Protein AF-A0A377BWA3-F1 (afdb_monomer)

Solvent-accessible surface area (backbone atoms only — not comparable to full-atom values): 2882 Å² total; per-residue (Å²): 139,53,66,68,59,51,50,50,52,53,54,49,52,55,48,52,55,48,37,48,74,76,34,53,67,61,39,52,51,53,53,52,49,54,51,50,54,56,51,48,72,69,38,78,70,65,83,74,115

Radius of gyration: 15.44 Å; Cα contacts (8 Å, |Δi|>4): 8; chains: 1; bounding box: 29×30×34 Å

Secondary structure (DSSP, 8-state):
--HHHHHHHHHHHHHHHHHHHH-HHHHHHHHHHHHHHHHHHH-TTSS--

Sequence (49 aa):
MFTDTINKCAANAARIARLSANNPLGFWVSSAMAGAYVGLWDHPDFLAR

Structure (mmCIF, N/CA/C/O backbone):
data_AF-A0A377BWA3-F1
#
_entry.id   AF-A0A377BWA3-F1
#
loop_
_atom_site.group_PDB
_atom_site.id
_atom_site.type_symbol
_atom_site.label_atom_id
_atom_site.label_alt_id
_atom_site.label_comp_id
_atom_site.label_asym_id
_atom_site.label_entity_id
_atom_site.label_seq_id
_atom_site.pdbx_PDB_ins_code
_atom_site.Cartn_x
_atom_site.Cartn_y
_atom_site.Cartn_z
_atom_site.occupancy
_atom_site.B_iso_or_equiv
_atom_site.auth_seq_id
_atom_site.auth_comp_id
_atom_site.auth_asym_id
_atom_site.auth_atom_id
_atom_site.pdbx_PDB_model_num
ATOM 1 N N . MET A 1 1 ? -14.151 18.455 5.776 1.00 59.94 1 MET A N 1
ATOM 2 C CA . MET A 1 1 ? -14.370 17.337 4.833 1.00 59.94 1 MET A CA 1
ATOM 3 C C . MET A 1 1 ? -13.067 16.549 4.674 1.00 59.94 1 MET A C 1
ATOM 5 O O . MET A 1 1 ? -12.370 16.687 3.683 1.00 59.94 1 MET A O 1
ATOM 9 N N . PHE A 1 2 ? -12.697 15.787 5.708 1.00 71.56 2 PHE A N 1
ATOM 10 C CA . PHE A 1 2 ? -11.514 14.903 5.717 1.00 71.56 2 PHE A CA 1
ATOM 11 C C . PHE A 1 2 ? -11.912 13.45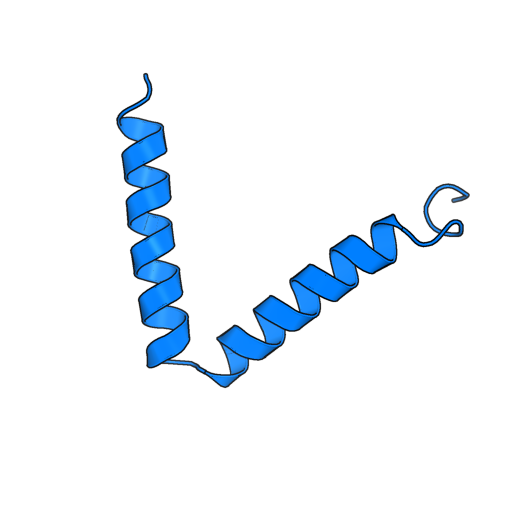2 5.982 1.00 71.56 2 PHE A C 1
ATOM 13 O O . PHE A 1 2 ? -11.268 12.545 5.472 1.00 71.56 2 PHE A O 1
ATOM 20 N N . THR A 1 3 ? -13.008 13.241 6.720 1.00 85.44 3 THR A N 1
ATOM 21 C CA . THR A 1 3 ? -13.580 11.915 6.984 1.00 85.44 3 THR A CA 1
ATOM 22 C C . THR A 1 3 ? -13.894 11.157 5.693 1.00 85.44 3 THR A C 1
ATOM 24 O O . THR A 1 3 ? -13.488 10.011 5.551 1.00 85.44 3 THR A O 1
ATOM 27 N N . ASP A 1 4 ? -14.477 11.809 4.683 1.00 87.12 4 ASP A N 1
ATOM 28 C CA . ASP A 1 4 ? -14.777 11.173 3.393 1.00 87.12 4 ASP A CA 1
ATOM 29 C C . ASP A 1 4 ? -13.507 10.728 2.656 1.00 87.12 4 ASP A C 1
ATOM 31 O O . ASP A 1 4 ? -13.453 9.638 2.086 1.00 87.12 4 ASP A O 1
ATOM 35 N N . THR A 1 5 ? -12.456 11.550 2.701 1.00 92.56 5 THR A N 1
ATOM 36 C CA . THR A 1 5 ? -11.147 11.234 2.114 1.00 92.56 5 THR A CA 1
ATOM 37 C C . THR A 1 5 ? -10.456 10.106 2.881 1.00 92.56 5 THR A C 1
ATOM 39 O O . THR A 1 5 ? -9.942 9.175 2.266 1.00 92.56 5 THR A O 1
ATOM 42 N N . ILE A 1 6 ? -10.505 10.130 4.216 1.00 92.88 6 ILE A N 1
ATOM 43 C CA . ILE A 1 6 ? -9.972 9.070 5.084 1.00 92.88 6 ILE A CA 1
ATOM 44 C C . ILE A 1 6 ? -10.699 7.748 4.821 1.00 92.88 6 ILE A C 1
ATOM 46 O O . ILE A 1 6 ? -10.047 6.720 4.650 1.00 92.88 6 ILE A O 1
ATOM 50 N N . ASN A 1 7 ? -12.027 7.768 4.694 1.00 92.81 7 ASN A N 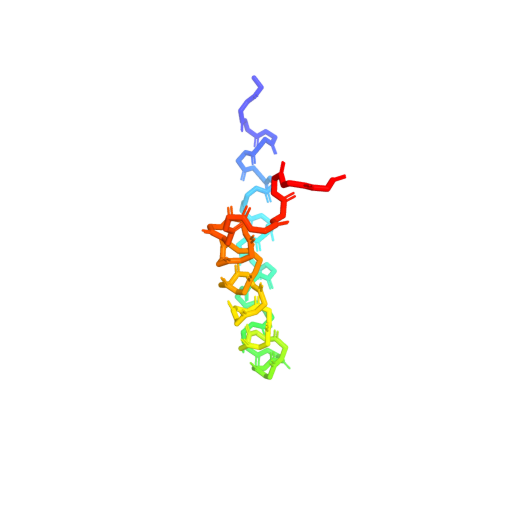1
ATOM 51 C CA . ASN A 1 7 ? -12.827 6.583 4.390 1.00 92.81 7 ASN A CA 1
ATOM 52 C C . ASN A 1 7 ? -12.480 5.999 3.015 1.00 92.81 7 ASN A C 1
ATOM 54 O O . ASN A 1 7 ? -12.377 4.780 2.872 1.00 92.81 7 ASN A O 1
ATOM 58 N N . LYS A 1 8 ? -12.218 6.844 2.010 1.00 92.88 8 LYS A N 1
ATOM 59 C CA . LYS A 1 8 ? -11.730 6.392 0.696 1.00 92.88 8 LYS A CA 1
ATOM 60 C C . LYS A 1 8 ? -10.346 5.745 0.787 1.00 92.88 8 LYS A C 1
ATOM 62 O O . LYS A 1 8 ? -10.133 4.692 0.185 1.00 92.88 8 LYS A O 1
ATOM 67 N N . CYS A 1 9 ? -9.425 6.325 1.556 1.00 92.69 9 CYS A N 1
ATOM 68 C CA . CYS A 1 9 ? -8.103 5.740 1.785 1.00 92.69 9 CYS A CA 1
ATOM 69 C C . CYS A 1 9 ? -8.199 4.391 2.508 1.00 92.69 9 CYS A C 1
ATOM 71 O O . CYS A 1 9 ? -7.574 3.424 2.075 1.00 92.69 9 CYS A O 1
ATOM 73 N N . ALA A 1 10 ? -9.032 4.295 3.546 1.00 92.12 10 ALA A N 1
ATOM 74 C CA . ALA A 1 10 ? -9.272 3.055 4.280 1.00 92.12 10 ALA A CA 1
ATOM 75 C C . ALA A 1 10 ? -9.881 1.963 3.382 1.00 92.12 10 ALA A C 1
ATOM 77 O O . ALA A 1 10 ? -9.416 0.821 3.382 1.00 92.12 10 ALA A O 1
ATOM 78 N N . ALA A 1 11 ? -10.862 2.318 2.546 1.00 95.06 11 ALA A N 1
ATOM 79 C CA . ALA A 1 11 ? -11.455 1.399 1.577 1.00 95.06 11 ALA A CA 1
ATOM 80 C C . ALA A 1 11 ? -10.429 0.904 0.541 1.00 95.06 11 ALA A C 1
ATO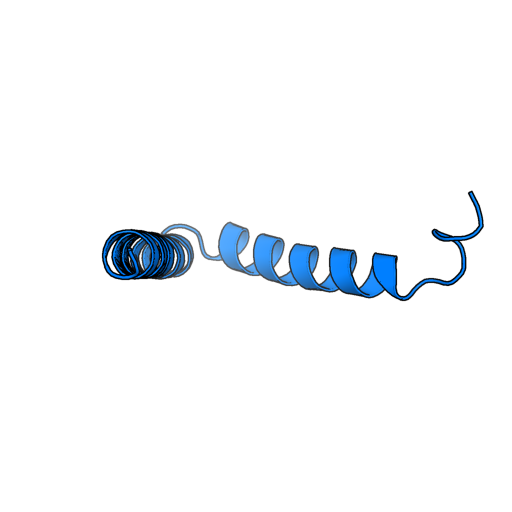M 82 O O . ALA A 1 11 ? -10.387 -0.286 0.218 1.00 95.06 11 ALA A O 1
ATOM 83 N N . ASN A 1 12 ? -9.559 1.788 0.046 1.00 93.88 12 ASN A N 1
ATOM 84 C CA . ASN A 1 12 ? -8.498 1.405 -0.882 1.00 93.88 12 ASN A CA 1
ATOM 85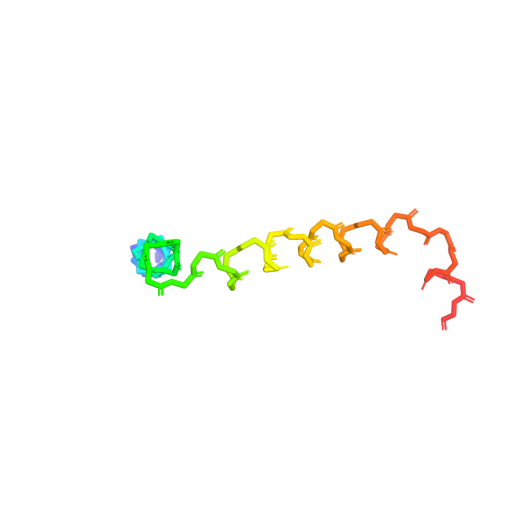 C C . ASN A 1 12 ? -7.423 0.531 -0.211 1.00 93.88 12 ASN A C 1
ATOM 87 O O . ASN A 1 12 ? -6.971 -0.437 -0.815 1.00 93.88 12 ASN A O 1
ATOM 91 N N . ALA A 1 13 ? -7.061 0.804 1.044 1.00 92.56 13 ALA A N 1
ATOM 92 C CA . ALA A 1 13 ? -6.127 -0.026 1.805 1.00 92.56 13 ALA A CA 1
ATOM 93 C C . ALA A 1 13 ? -6.648 -1.465 1.955 1.00 92.56 13 ALA A C 1
ATOM 95 O O . ALA A 1 13 ? -5.929 -2.424 1.670 1.00 92.56 13 ALA A O 1
ATOM 96 N N . ALA A 1 14 ? -7.932 -1.627 2.291 1.00 93.62 14 ALA A N 1
ATOM 97 C CA . ALA A 1 14 ? -8.573 -2.939 2.338 1.00 93.62 14 ALA A CA 1
ATOM 98 C C . ALA A 1 14 ? -8.565 -3.641 0.968 1.00 93.62 14 ALA A C 1
ATOM 100 O O . ALA A 1 14 ? -8.360 -4.853 0.880 1.00 93.62 14 ALA A O 1
ATOM 101 N N . ARG A 1 15 ? -8.747 -2.887 -0.122 1.00 93.00 15 ARG A N 1
ATOM 102 C CA . ARG A 1 15 ? -8.668 -3.417 -1.490 1.00 93.00 15 ARG A CA 1
ATOM 103 C C . ARG A 1 15 ? -7.257 -3.895 -1.841 1.00 93.00 15 ARG A C 1
ATOM 105 O O . ARG A 1 15 ? -7.131 -4.962 -2.432 1.00 93.00 15 ARG A O 1
ATOM 112 N N . ILE A 1 16 ? -6.216 -3.159 -1.457 1.00 91.25 16 ILE A N 1
ATOM 113 C CA . ILE A 1 16 ? -4.813 -3.545 -1.681 1.00 91.25 16 ILE A CA 1
ATOM 114 C C . ILE A 1 16 ? -4.475 -4.821 -0.900 1.00 91.25 16 ILE A C 1
ATOM 116 O O . ILE A 1 16 ? -3.889 -5.740 -1.468 1.00 91.25 16 ILE A O 1
ATOM 120 N N . ALA A 1 17 ? -4.913 -4.929 0.358 1.00 91.62 17 ALA A N 1
ATOM 121 C CA . ALA A 1 17 ? -4.726 -6.139 1.159 1.00 91.62 17 ALA A CA 1
ATOM 122 C C . ALA A 1 17 ? -5.396 -7.366 0.512 1.00 91.62 17 ALA A C 1
ATOM 124 O O . ALA A 1 17 ? -4.789 -8.430 0.401 1.00 91.62 17 ALA A O 1
ATOM 125 N N . ARG A 1 18 ? -6.625 -7.205 0.003 1.00 92.38 18 ARG A N 1
ATOM 126 C CA . ARG A 1 18 ? -7.325 -8.264 -0.744 1.00 92.38 18 ARG A CA 1
ATOM 127 C C . ARG A 1 18 ? -6.651 -8.592 -2.072 1.00 92.38 18 ARG A C 1
ATOM 129 O O . ARG A 1 18 ? -6.644 -9.759 -2.446 1.00 92.38 18 ARG A O 1
ATOM 136 N N . LEU A 1 19 ? -6.121 -7.599 -2.785 1.00 91.12 19 LEU A N 1
ATOM 137 C CA . LEU A 1 19 ? -5.404 -7.810 -4.042 1.00 91.12 19 LEU A CA 1
ATOM 138 C C . LEU A 1 19 ? -4.134 -8.633 -3.806 1.00 91.12 19 LEU A C 1
ATOM 140 O O . LEU A 1 19 ? -3.899 -9.591 -4.529 1.00 91.12 19 LEU A O 1
ATOM 144 N N . SER A 1 20 ? -3.382 -8.311 -2.753 1.00 89.62 20 SER A N 1
ATOM 145 C CA . SER A 1 20 ? -2.191 -9.062 -2.345 1.00 89.62 20 SER A CA 1
ATOM 146 C C . SER A 1 20 ? -2.516 -10.521 -1.993 1.00 89.62 20 SER A C 1
ATOM 148 O O . SER A 1 20 ? -1.841 -11.432 -2.464 1.00 89.62 20 SER A O 1
ATOM 150 N N . ALA A 1 21 ? -3.599 -10.759 -1.243 1.00 89.94 21 ALA A N 1
ATOM 151 C CA . ALA A 1 21 ? -3.978 -12.106 -0.809 1.00 89.94 21 ALA A CA 1
ATOM 152 C C . ALA A 1 21 ? -4.621 -12.970 -1.912 1.00 89.94 21 ALA A C 1
ATOM 154 O O . ALA A 1 21 ? -4.343 -14.161 -1.996 1.00 89.94 21 ALA A O 1
ATOM 155 N N . ASN A 1 22 ? -5.492 -12.392 -2.748 1.00 93.31 22 ASN A N 1
ATOM 156 C CA . ASN A 1 22 ? -6.277 -13.154 -3.730 1.00 93.31 22 ASN A CA 1
ATOM 157 C C . ASN A 1 2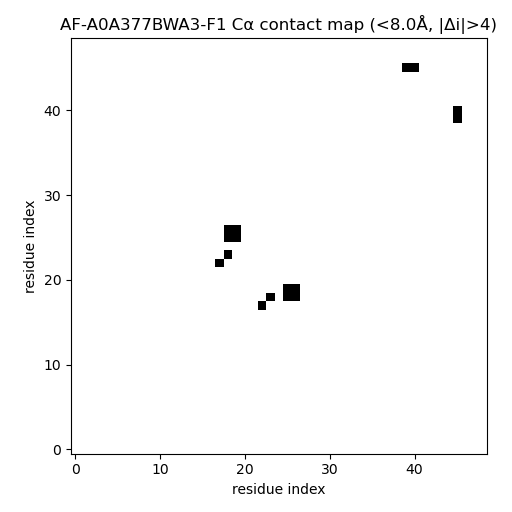2 ? -5.639 -13.199 -5.125 1.00 93.31 22 ASN A C 1
ATOM 159 O O . ASN A 1 22 ? -5.983 -14.069 -5.921 1.00 93.31 22 ASN A O 1
ATOM 163 N N . ASN A 1 23 ? -4.756 -12.254 -5.459 1.00 88.25 23 ASN A N 1
ATOM 164 C CA . ASN A 1 23 ? -4.093 -12.210 -6.759 1.00 88.25 23 ASN A CA 1
ATOM 165 C C . ASN A 1 23 ? -2.649 -11.684 -6.630 1.00 88.25 23 ASN A C 1
ATOM 167 O O . ASN A 1 23 ? -2.364 -10.531 -6.979 1.00 88.25 23 ASN A O 1
ATOM 171 N N . PRO A 1 24 ? -1.720 -12.530 -6.150 1.00 84.81 24 PRO A N 1
ATOM 172 C CA . PRO A 1 24 ? -0.341 -12.125 -5.895 1.00 84.81 24 PRO A CA 1
ATOM 173 C C . PRO A 1 24 ? 0.380 -11.673 -7.173 1.00 84.81 24 PRO A C 1
ATOM 175 O O . PRO A 1 24 ? 1.131 -10.702 -7.136 1.00 84.81 24 PRO A O 1
ATOM 178 N N . LEU A 1 25 ? 0.110 -12.303 -8.324 1.00 88.88 25 LEU A N 1
ATOM 179 C CA . LEU A 1 25 ? 0.679 -11.879 -9.610 1.00 88.88 25 LEU A CA 1
ATOM 180 C C . LEU A 1 25 ? 0.213 -10.471 -9.997 1.00 88.88 25 LEU A C 1
ATOM 182 O O . LEU A 1 25 ? 1.033 -9.632 -10.363 1.00 88.88 25 LEU A O 1
ATOM 186 N N . GLY A 1 26 ? -1.083 -10.181 -9.855 1.00 85.44 26 GLY A N 1
ATOM 187 C CA . GLY A 1 26 ? -1.634 -8.848 -10.101 1.00 85.44 26 GLY A CA 1
ATOM 188 C C . GLY A 1 26 ? -1.043 -7.783 -9.175 1.00 85.44 26 GLY A C 1
ATOM 189 O O . GLY A 1 26 ? -0.805 -6.657 -9.613 1.00 85.44 26 GLY A O 1
ATOM 190 N N . PHE A 1 27 ? -0.744 -8.134 -7.922 1.00 89.81 27 PHE A N 1
ATOM 191 C CA . PHE A 1 27 ? -0.074 -7.239 -6.977 1.00 89.81 27 PHE A CA 1
ATOM 192 C C . PHE A 1 27 ? 1.365 -6.906 -7.407 1.00 89.81 27 PHE A C 1
ATOM 194 O O . PHE A 1 27 ? 1.731 -5.729 -7.448 1.00 89.81 27 PHE A O 1
ATOM 201 N N . TRP A 1 28 ? 2.162 -7.906 -7.794 1.00 88.94 28 TRP A N 1
ATOM 202 C CA . TRP A 1 28 ? 3.539 -7.701 -8.264 1.00 88.94 28 TRP A CA 1
ATOM 203 C C . TRP A 1 28 ? 3.606 -6.924 -9.578 1.00 88.94 28 TRP A C 1
ATOM 205 O O . TRP A 1 28 ? 4.391 -5.985 -9.683 1.00 88.94 28 TRP A O 1
ATOM 215 N N . VAL A 1 29 ? 2.747 -7.248 -10.549 1.00 89.94 29 VAL A N 1
ATOM 216 C CA . VAL A 1 29 ? 2.669 -6.513 -11.823 1.00 89.94 29 VAL A CA 1
ATOM 217 C C . VAL A 1 29 ? 2.264 -5.062 -11.586 1.00 89.94 29 VAL A C 1
ATOM 219 O O . VAL A 1 29 ? 2.916 -4.161 -12.103 1.00 89.94 29 VAL A O 1
ATOM 222 N N . SER A 1 30 ? 1.247 -4.812 -10.755 1.00 86.12 30 SER A N 1
ATOM 223 C CA . SER A 1 30 ? 0.830 -3.440 -10.426 1.00 86.12 30 SER A CA 1
ATOM 224 C C . SER A 1 30 ? 1.946 -2.657 -9.725 1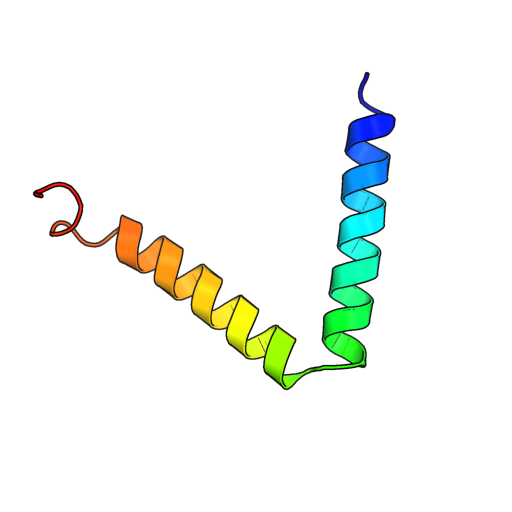.00 86.12 30 SER A C 1
ATOM 226 O O . SER A 1 30 ? 2.122 -1.469 -9.984 1.00 86.12 30 SER A O 1
ATOM 228 N N . SER A 1 31 ? 2.724 -3.327 -8.870 1.00 84.12 31 SER A N 1
ATOM 229 C CA . SER A 1 31 ? 3.866 -2.726 -8.171 1.00 84.12 31 SER A CA 1
ATOM 230 C C . SER A 1 31 ? 5.015 -2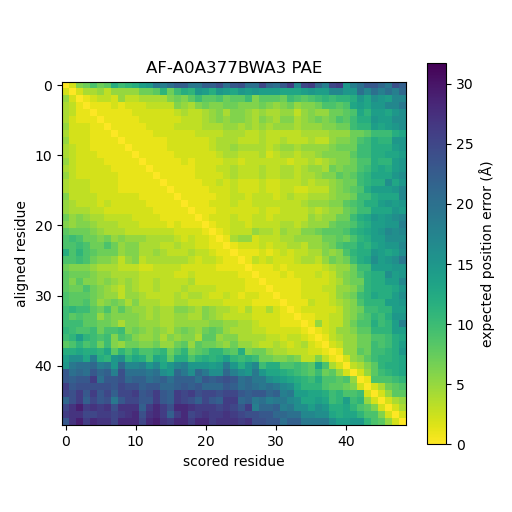.397 -9.131 1.00 84.12 31 SER A C 1
ATOM 232 O O . SER A 1 31 ? 5.567 -1.300 -9.079 1.00 84.12 31 SER A O 1
ATOM 234 N N . ALA A 1 32 ? 5.333 -3.303 -10.059 1.00 85.25 32 ALA A N 1
ATOM 235 C CA . ALA A 1 32 ? 6.343 -3.085 -11.094 1.00 85.25 32 ALA A CA 1
ATOM 236 C C . ALA A 1 32 ? 5.936 -1.975 -12.079 1.00 85.25 32 ALA A C 1
ATOM 238 O O . ALA A 1 32 ? 6.751 -1.138 -12.454 1.00 85.25 32 ALA A O 1
ATOM 239 N N . MET A 1 33 ? 4.659 -1.927 -12.453 1.00 88.81 33 MET A N 1
ATOM 240 C CA . MET A 1 33 ? 4.096 -0.935 -13.366 1.00 88.81 33 MET A CA 1
ATOM 241 C C . MET A 1 33 ? 4.089 0.469 -12.750 1.00 88.81 33 MET A C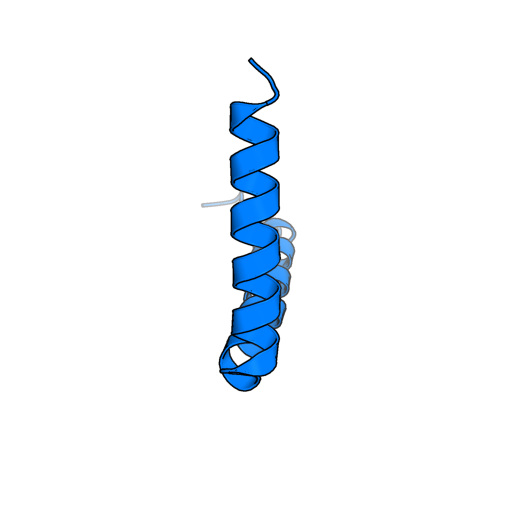 1
ATOM 243 O O . MET A 1 33 ? 4.436 1.427 -13.433 1.00 88.81 33 MET A O 1
ATOM 247 N N . ALA A 1 34 ? 3.807 0.598 -11.447 1.00 88.06 34 ALA A N 1
ATOM 248 C CA . ALA A 1 34 ? 3.970 1.862 -10.727 1.00 88.06 34 ALA A CA 1
ATOM 249 C C . ALA A 1 34 ? 5.426 2.364 -10.762 1.00 88.06 34 ALA A C 1
ATOM 251 O O . ALA A 1 34 ? 5.656 3.541 -11.032 1.00 88.06 34 ALA A O 1
ATOM 252 N N . GLY A 1 35 ? 6.403 1.472 -10.562 1.00 83.88 35 GLY A N 1
ATOM 253 C CA . GLY A 1 35 ? 7.825 1.801 -10.694 1.00 83.88 35 GLY A CA 1
ATOM 254 C C . GLY A 1 35 ? 8.215 2.216 -12.115 1.00 83.88 35 GLY A C 1
ATOM 255 O O . GLY A 1 35 ? 8.905 3.215 -12.291 1.00 83.88 35 GLY A O 1
ATOM 256 N N . ALA A 1 36 ? 7.721 1.507 -13.132 1.00 86.25 36 ALA A N 1
ATOM 257 C CA . ALA A 1 36 ? 7.966 1.843 -14.532 1.00 86.25 36 ALA A CA 1
ATOM 258 C C . ALA A 1 36 ? 7.355 3.194 -14.921 1.00 86.25 36 ALA A C 1
ATOM 260 O O . ALA A 1 36 ? 8.004 3.958 -15.621 1.00 86.25 36 ALA A O 1
ATOM 261 N N . TYR A 1 37 ? 6.150 3.527 -14.448 1.00 79.94 37 TYR A N 1
ATOM 262 C CA . TYR A 1 37 ? 5.550 4.837 -14.699 1.00 79.94 37 TYR A CA 1
ATOM 263 C C . TYR A 1 37 ? 6.354 5.973 -14.075 1.00 79.94 37 TYR A C 1
ATOM 265 O O . TYR A 1 37 ? 6.587 6.973 -14.741 1.00 79.94 37 TYR A O 1
ATOM 273 N N . VAL A 1 38 ? 6.809 5.819 -12.830 1.00 83.50 38 VAL A N 1
ATOM 274 C CA . VAL A 1 38 ? 7.676 6.818 -12.185 1.00 83.50 38 VAL A CA 1
ATOM 275 C C . VAL A 1 38 ? 9.022 6.920 -12.911 1.00 83.50 38 VAL A C 1
ATOM 277 O O . VAL A 1 38 ? 9.486 8.024 -13.160 1.00 83.50 38 VAL A O 1
ATOM 280 N N . GLY A 1 39 ? 9.611 5.795 -13.325 1.00 78.06 39 GLY A N 1
ATOM 281 C CA . GLY A 1 39 ? 10.845 5.783 -14.117 1.00 78.06 39 GLY A CA 1
ATOM 282 C C . GLY A 1 39 ? 10.683 6.383 -15.518 1.00 78.06 39 GLY A C 1
ATOM 283 O O . GLY A 1 39 ? 11.584 7.051 -16.006 1.00 78.06 39 GLY A O 1
ATOM 284 N N . LEU A 1 40 ? 9.519 6.213 -16.152 1.00 68.88 40 LEU A N 1
ATOM 285 C CA . LEU A 1 40 ? 9.156 6.864 -17.416 1.00 68.88 40 LEU A CA 1
ATOM 286 C C . LEU A 1 40 ? 9.039 8.387 -17.267 1.00 68.88 40 LEU A C 1
ATOM 288 O O . LEU A 1 40 ? 9.380 9.104 -18.201 1.00 68.88 40 LEU A O 1
ATOM 292 N N . TRP A 1 41 ? 8.597 8.880 -16.107 1.00 56.72 41 TRP A N 1
ATOM 293 C CA . TRP A 1 41 ? 8.590 10.313 -15.788 1.00 56.72 41 TRP A CA 1
ATOM 294 C C . TRP A 1 41 ? 9.994 10.894 -15.558 1.00 56.72 41 TRP A C 1
ATOM 296 O O . TRP A 1 41 ? 10.179 12.093 -15.747 1.00 56.72 41 TRP A O 1
ATOM 306 N N . ASP A 1 42 ? 10.968 10.064 -15.177 1.00 55.78 42 ASP A N 1
ATOM 307 C CA . ASP A 1 42 ? 12.372 10.455 -14.976 1.00 55.78 42 ASP A CA 1
ATOM 308 C C . ASP A 1 42 ? 13.218 10.319 -16.264 1.00 55.78 42 ASP A C 1
ATOM 310 O O . ASP A 1 42 ? 14.360 10.770 -16.322 1.00 55.78 42 ASP A O 1
ATOM 314 N N . HIS A 1 43 ? 12.655 9.743 -17.337 1.00 53.75 43 HIS A N 1
ATOM 315 C CA . HIS A 1 43 ? 13.309 9.693 -18.643 1.00 53.75 43 HIS A CA 1
ATOM 316 C C . HIS A 1 43 ? 13.235 11.065 -19.348 1.00 53.75 43 HIS A C 1
ATOM 318 O O . HIS A 1 43 ? 12.135 11.542 -19.648 1.00 53.75 43 HIS A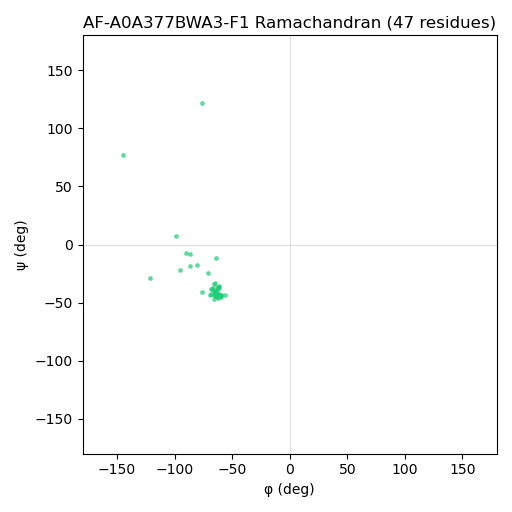 O 1
ATOM 324 N N . PRO A 1 44 ? 14.379 11.683 -19.709 1.00 57.16 44 PRO A N 1
ATOM 325 C CA . PRO A 1 44 ? 14.417 13.000 -20.356 1.00 57.16 44 PRO A CA 1
ATOM 326 C C . PRO A 1 44 ? 13.761 13.038 -21.751 1.00 57.16 44 PRO A C 1
ATOM 328 O O . PRO A 1 44 ? 13.511 14.120 -22.276 1.00 57.16 44 PRO A O 1
ATOM 331 N N . ASP A 1 45 ? 13.435 11.884 -22.342 1.00 56.44 45 ASP A N 1
ATOM 332 C CA . ASP A 1 45 ? 12.807 11.776 -23.664 1.00 56.44 45 ASP A CA 1
ATOM 333 C C . ASP A 1 45 ? 11.283 12.020 -23.669 1.00 56.44 45 ASP A C 1
ATOM 335 O O . ASP A 1 45 ? 10.718 12.297 -24.727 1.00 56.44 45 ASP A O 1
ATOM 339 N N . PHE A 1 46 ? 10.593 11.957 -22.519 1.00 53.53 46 PHE A N 1
ATOM 340 C CA . PHE A 1 46 ? 9.132 12.164 -22.452 1.00 53.53 46 PHE A CA 1
ATOM 341 C C . PHE A 1 46 ? 8.705 13.630 -22.299 1.00 53.53 46 PHE A C 1
ATOM 343 O O . PHE A 1 46 ? 7.564 13.959 -22.606 1.00 53.53 46 PHE A O 1
ATOM 350 N N . LEU A 1 47 ? 9.605 14.519 -21.868 1.00 55.75 47 LEU A N 1
ATOM 351 C CA . LEU A 1 47 ? 9.378 15.974 -21.853 1.00 55.75 47 LEU A CA 1
ATOM 352 C C . LEU A 1 47 ? 9.739 16.650 -23.189 1.00 55.75 47 LEU A C 1
ATOM 354 O O . LEU A 1 47 ? 9.474 17.838 -23.362 1.00 55.75 47 LEU A O 1
ATOM 358 N N . ALA A 1 48 ? 10.349 15.914 -24.123 1.00 56.00 48 ALA A N 1
ATOM 359 C CA . ALA A 1 48 ? 10.794 16.420 -25.421 1.00 56.00 48 ALA A CA 1
ATOM 360 C C . ALA A 1 48 ? 9.818 16.120 -26.581 1.00 56.00 48 ALA A C 1
ATOM 362 O O . ALA A 1 48 ? 10.150 16.385 -27.740 1.00 56.00 48 ALA A O 1
ATOM 363 N N . ARG A 1 49 ? 8.622 15.587 -26.299 1.00 46.38 49 ARG A N 1
ATOM 364 C CA . ARG A 1 49 ? 7.550 15.355 -27.279 1.00 46.38 49 ARG A CA 1
ATOM 365 C C . ARG A 1 49 ? 6.198 15.791 -26.732 1.00 46.38 49 ARG A C 1
ATOM 367 O O . ARG A 1 49 ? 5.332 16.110 -27.576 1.00 46.38 49 ARG A O 1
#

pLDDT: mean 81.38, std 14.32, range [46.38, 95.06]

Organism: Escherichia coli (NCBI:txid562)

Mean predicted aligned error: 7.98 Å

Foldseek 3Di:
DCVVVVVVVVVVVVVLVCCCVVPVVSNVVVVVVVVVVVVVVVDPVVVVD